Protein AF-A0A1I7JGP7-F1 (afdb_monomer)

Radius of gyration: 20.17 Å; Cα contacts (8 Å, |Δi|>4): 70; chains: 1; bounding box: 45×19×56 Å

Solvent-accessible surface area (backbone atoms only — not comparable to full-atom values): 7266 Å² total; per-residue (Å²): 91,41,62,66,60,35,42,58,70,69,49,39,26,67,68,58,51,52,54,52,49,54,53,48,50,54,56,44,56,61,37,45,78,72,71,45,49,70,48,70,72,68,74,38,54,74,67,56,44,51,56,50,52,59,67,72,55,57,67,33,64,65,60,47,49,52,51,52,50,52,51,52,51,52,49,53,50,53,54,51,55,52,32,60,75,70,70,51,86,79,82,52,74,65,58,55,53,49,54,53,51,53,48,54,50,50,52,51,52,50,46,52,49,48,47,52,47,20,66,63,43,69,74,69,72,81,77,110

Secondary structure (DSSP, 8-state):
--HHHHHHTTT--HHHHHHHHHHHHHHHHHHHTTT--HHHHH-S-HHHHHHHHHHHSPP-HHHHHHHHHHHHHHHHHHHHHHHHHTT--PPPHHHHHHHHHHHHHHHHHHHHHHHHHHHH--SSTT--

Sequence (128 aa):
MDLNLYLMTTGKSEKEIKEFISEAEEHLKLGEADGKSVKDIFRLSPEEYAKNVAREISYDKKDLFSNIIMLLFGFVLVMFFNKIKFGIVSLSSLELLLDFIIFAVTITASLFAARKFAFNDKKLFNSF

Mean predicted aligned error: 8.13 Å

pLDDT: mean 82.59, std 12.99, range [32.66, 96.94]

Foldseek 3Di:
DALLLQLVLLQFDNVQSVVVVVVVVVVVVVVVVVVADPCRVVVDDPVVVSVVVSVVTHHPPVVSVVVVVVLVVVLVVVVVVVCVVVVNPDDDPVVVVVSVVVVVVVSVVVSVVSNVVSVVPPPVVVPD

Structure (mmCIF, N/CA/C/O backbone):
data_AF-A0A1I7JGP7-F1
#
_entry.id   AF-A0A1I7JGP7-F1
#
loop_
_atom_site.group_PDB
_atom_site.id
_atom_site.type_symbol
_atom_site.label_atom_id
_atom_site.label_alt_id
_atom_site.label_comp_id
_atom_site.label_asym_id
_atom_site.label_entity_id
_atom_site.label_seq_id
_atom_site.pdbx_PDB_ins_code
_atom_site.Cartn_x
_atom_site.Cartn_y
_atom_site.Cartn_z
_atom_site.occupancy
_atom_site.B_iso_or_equiv
_atom_site.auth_seq_id
_atom_site.auth_comp_id
_atom_site.auth_asym_id
_atom_site.auth_atom_id
_atom_site.pdbx_PDB_model_num
ATOM 1 N N . MET A 1 1 ? -19.711 -0.452 6.651 1.00 76.94 1 MET A N 1
ATOM 2 C CA . MET A 1 1 ? -18.254 -0.199 6.631 1.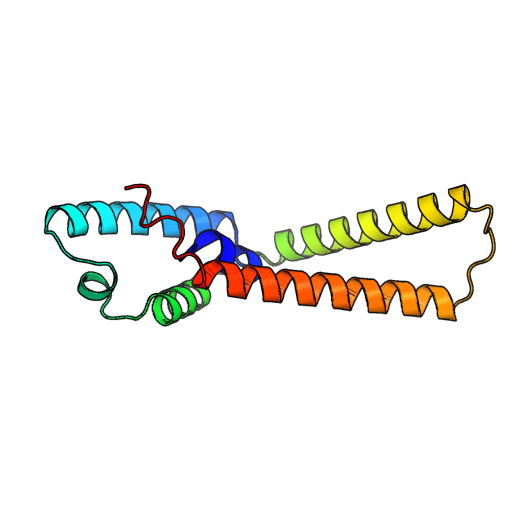00 76.94 1 MET A CA 1
ATOM 3 C C . MET A 1 1 ? -17.562 -1.539 6.712 1.00 76.94 1 MET A C 1
ATOM 5 O O . MET A 1 1 ? -17.913 -2.308 7.594 1.00 76.94 1 MET A O 1
ATOM 9 N N . ASP A 1 2 ? -16.599 -1.788 5.835 1.00 88.56 2 ASP A N 1
ATOM 10 C CA . ASP A 1 2 ? -15.730 -2.964 5.883 1.00 88.56 2 ASP A CA 1
ATOM 11 C C . ASP A 1 2 ? -14.393 -2.584 6.545 1.00 88.56 2 ASP A C 1
ATOM 13 O O . ASP A 1 2 ? -13.522 -1.961 5.929 1.00 88.56 2 ASP A O 1
ATOM 17 N N . LEU A 1 3 ? -14.258 -2.898 7.839 1.00 86.69 3 LEU A N 1
ATOM 18 C CA . LEU A 1 3 ? -13.060 -2.576 8.619 1.00 86.69 3 LEU A CA 1
ATOM 19 C C . LEU A 1 3 ? -11.844 -3.384 8.154 1.00 86.69 3 LEU A C 1
ATOM 21 O O . LEU A 1 3 ? -10.741 -2.841 8.090 1.00 86.69 3 LEU A O 1
ATOM 25 N N . ASN A 1 4 ? -12.049 -4.655 7.799 1.00 90.12 4 ASN A N 1
ATOM 26 C CA . ASN A 1 4 ? -10.985 -5.539 7.340 1.00 90.12 4 ASN A CA 1
ATOM 27 C C . ASN A 1 4 ? -10.346 -4.987 6.062 1.00 90.12 4 ASN A C 1
ATOM 29 O O . ASN A 1 4 ? -9.134 -4.768 6.018 1.00 90.12 4 ASN A O 1
ATOM 33 N N . LEU A 1 5 ? -11.165 -4.660 5.058 1.00 89.81 5 LEU A N 1
ATOM 34 C CA . LEU A 1 5 ? -10.689 -4.077 3.804 1.00 89.81 5 LEU A CA 1
ATOM 35 C C . LEU A 1 5 ? -9.923 -2.772 4.044 1.00 89.81 5 LEU A C 1
ATOM 37 O O . LEU A 1 5 ? -8.841 -2.577 3.486 1.00 89.81 5 LEU A O 1
ATOM 41 N N . TYR A 1 6 ? -10.446 -1.882 4.893 1.00 91.75 6 TYR A N 1
ATOM 42 C CA . TYR A 1 6 ? -9.746 -0.646 5.236 1.00 91.75 6 TYR A CA 1
ATOM 43 C C . TYR A 1 6 ? -8.367 -0.936 5.844 1.00 91.75 6 TYR A C 1
ATOM 45 O O . TYR A 1 6 ? -7.366 -0.433 5.331 1.00 91.75 6 TYR A O 1
ATOM 53 N N . LEU A 1 7 ? -8.288 -1.775 6.881 1.00 90.88 7 LEU A N 1
ATOM 54 C CA . LEU A 1 7 ? -7.037 -2.065 7.582 1.00 90.88 7 LEU A CA 1
ATOM 55 C C . LEU A 1 7 ? -6.011 -2.767 6.683 1.00 90.88 7 LEU A C 1
ATOM 57 O O . LEU A 1 7 ? -4.843 -2.368 6.681 1.00 90.88 7 LEU A O 1
ATOM 61 N N . MET A 1 8 ? -6.433 -3.714 5.841 1.00 89.25 8 MET A N 1
ATOM 62 C CA . MET A 1 8 ? -5.546 -4.367 4.869 1.00 89.25 8 MET A CA 1
ATOM 63 C C . MET A 1 8 ? -4.895 -3.346 3.924 1.00 89.25 8 MET A C 1
ATOM 65 O O . MET A 1 8 ? -3.689 -3.391 3.682 1.00 89.25 8 MET A O 1
ATOM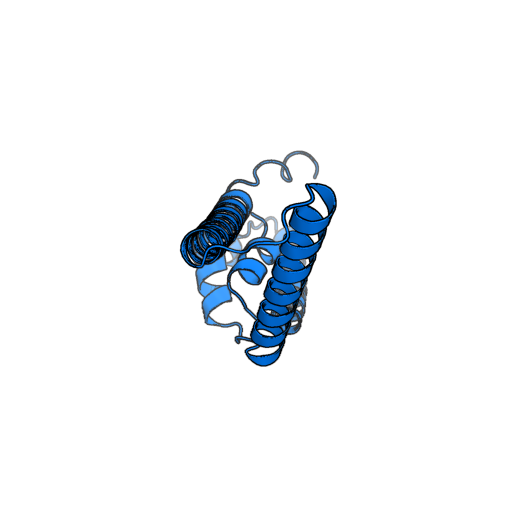 69 N N . THR A 1 9 ? -5.645 -2.340 3.459 1.00 89.81 9 THR A N 1
ATOM 70 C CA . THR A 1 9 ? -5.093 -1.282 2.586 1.00 89.81 9 THR A CA 1
ATOM 71 C C . THR A 1 9 ? -4.156 -0.304 3.304 1.00 89.81 9 THR A C 1
ATOM 73 O O . THR A 1 9 ? -3.538 0.545 2.653 1.00 89.81 9 THR A O 1
ATOM 76 N N . THR A 1 10 ? -4.054 -0.363 4.634 1.00 89.25 10 THR A N 1
ATOM 77 C CA . THR A 1 10 ? -3.111 0.452 5.418 1.00 89.25 10 THR A CA 1
ATOM 78 C C . THR A 1 10 ? -1.764 -0.237 5.646 1.00 89.25 10 THR A C 1
ATOM 80 O O . THR A 1 10 ? -0.851 0.404 6.158 1.00 89.25 10 THR A O 1
ATOM 83 N N . GLY A 1 11 ? -1.603 -1.496 5.215 1.00 86.12 11 GLY A N 1
ATOM 84 C CA . GLY A 1 11 ? -0.345 -2.242 5.354 1.00 86.12 11 GLY A CA 1
ATOM 85 C C . GLY A 1 11 ? -0.105 -2.789 6.763 1.00 86.12 11 GLY A C 1
ATOM 86 O O . GLY A 1 11 ? 1.039 -3.000 7.164 1.00 86.12 11 GLY A O 1
ATOM 87 N N . LYS A 1 12 ? -1.180 -2.956 7.533 1.00 89.44 12 LYS A N 1
ATOM 88 C CA . LYS A 1 12 ? -1.156 -3.502 8.890 1.00 89.44 12 LYS A CA 1
ATOM 89 C C . LYS A 1 12 ? -1.059 -5.022 8.865 1.00 89.44 12 LYS A C 1
ATOM 91 O O . LYS A 1 12 ? -1.401 -5.642 7.861 1.00 89.44 12 LYS A O 1
ATOM 96 N N . SER A 1 13 ? -0.566 -5.599 9.958 1.00 90.75 13 SER A N 1
ATOM 97 C CA . SER A 1 13 ? -0.428 -7.051 10.106 1.00 90.75 13 SER A CA 1
ATOM 98 C C . SER A 1 13 ? -1.774 -7.746 9.897 1.00 90.75 13 SER A C 1
ATOM 100 O O . SER A 1 13 ? -2.709 -7.511 10.655 1.00 90.75 13 SER A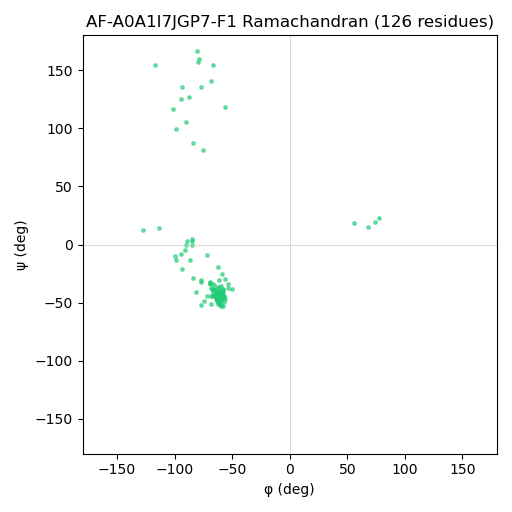 O 1
ATOM 102 N N . GLU A 1 14 ? -1.885 -8.612 8.884 1.00 88.25 14 GLU A N 1
ATOM 103 C CA . GLU A 1 14 ? -3.136 -9.330 8.595 1.00 88.25 14 GLU A CA 1
ATOM 104 C C . GLU A 1 14 ? -3.558 -10.218 9.768 1.00 88.25 14 GLU A C 1
ATOM 106 O O . GLU A 1 14 ? -4.744 -10.329 10.080 1.00 88.25 14 GLU A O 1
ATOM 111 N N . LYS A 1 15 ? -2.579 -10.817 10.452 1.00 89.44 15 LYS A N 1
ATOM 112 C CA . LYS A 1 15 ? -2.825 -11.619 11.646 1.00 89.44 15 LYS A CA 1
ATOM 113 C C . LYS A 1 15 ? -3.437 -10.770 12.763 1.00 89.44 15 LYS A C 1
ATOM 115 O O . LYS A 1 15 ? -4.482 -11.142 13.286 1.00 89.44 15 LYS A O 1
ATOM 120 N N . GLU A 1 16 ? -2.831 -9.626 13.081 1.00 89.06 16 GLU A N 1
ATOM 121 C CA . GLU A 1 16 ? -3.346 -8.740 14.134 1.00 89.06 16 GLU A CA 1
ATOM 122 C C . GLU A 1 16 ? -4.693 -8.117 13.751 1.00 89.06 16 GLU A C 1
ATOM 124 O O . GLU A 1 16 ? -5.550 -7.955 14.610 1.00 89.06 16 GLU A O 1
ATOM 129 N N . ILE A 1 17 ? -4.921 -7.821 12.464 1.00 89.94 17 ILE A N 1
ATOM 130 C CA . ILE A 1 17 ? -6.236 -7.391 11.966 1.00 89.94 17 ILE A CA 1
ATOM 131 C C . ILE A 1 17 ? -7.294 -8.448 12.291 1.00 89.94 17 ILE A C 1
ATOM 133 O O . ILE A 1 17 ? -8.346 -8.105 12.823 1.00 89.94 17 ILE A O 1
ATOM 137 N N . LYS A 1 18 ? -7.034 -9.722 11.975 1.00 89.94 18 LYS A N 1
ATOM 138 C CA . LYS A 1 18 ? -7.994 -10.810 12.214 1.00 89.94 18 LYS A CA 1
ATOM 139 C C . LYS A 1 18 ? -8.254 -11.031 13.698 1.00 89.94 18 LYS A C 1
ATOM 141 O O . LYS A 1 18 ? -9.408 -11.195 14.078 1.00 89.94 18 LYS A O 1
ATOM 146 N N . GLU A 1 19 ? -7.206 -11.019 14.518 1.00 89.56 19 GLU A N 1
ATOM 147 C CA . GLU A 1 19 ? -7.327 -11.153 15.974 1.00 89.56 19 GLU A CA 1
ATOM 148 C C . GLU A 1 19 ? -8.157 -10.002 16.557 1.00 89.56 19 GLU A C 1
ATOM 150 O O . GLU A 1 19 ? -9.147 -10.251 17.242 1.00 89.56 19 GLU A O 1
ATOM 155 N N . PHE A 1 20 ? -7.841 -8.758 16.181 1.00 88.19 20 PHE A N 1
ATOM 156 C CA . PHE A 1 20 ? -8.572 -7.575 16.632 1.00 88.19 20 PHE A CA 1
ATOM 157 C C . PHE A 1 20 ? -10.041 -7.584 16.190 1.00 88.19 20 PHE A C 1
ATOM 159 O O . PHE A 1 20 ? -10.933 -7.292 16.982 1.00 88.19 20 PHE A O 1
ATOM 166 N N . ILE A 1 21 ? -10.320 -7.911 14.921 1.00 86.94 21 ILE A N 1
ATOM 167 C CA . ILE A 1 21 ? -11.696 -7.966 14.407 1.00 86.94 21 ILE A CA 1
ATOM 168 C C . ILE A 1 21 ? -12.489 -9.066 15.112 1.00 86.94 21 ILE A C 1
ATOM 170 O O . ILE A 1 21 ? -13.634 -8.828 15.478 1.00 86.94 21 ILE A O 1
ATOM 174 N N . SER A 1 22 ? -11.887 -10.233 15.349 1.00 86.62 22 SER A N 1
ATOM 175 C CA . SER A 1 22 ? -12.548 -11.331 16.059 1.00 86.62 22 SER A CA 1
ATOM 176 C C . SER A 1 22 ? -12.929 -10.942 17.490 1.00 86.62 22 SER A C 1
ATOM 178 O O . SER A 1 22 ? -14.040 -11.240 17.924 1.00 86.62 22 SER A O 1
ATOM 180 N N . GLU A 1 23 ? -12.035 -10.267 18.215 1.00 84.19 23 GLU A N 1
ATOM 181 C CA . GLU A 1 23 ? -12.308 -9.759 19.566 1.00 84.19 23 GLU A CA 1
ATOM 182 C C . GLU A 1 23 ? -13.405 -8.681 19.541 1.00 84.19 23 GLU A C 1
ATOM 184 O O . GLU A 1 23 ? -14.361 -8.717 20.319 1.00 84.19 23 GLU A O 1
ATOM 189 N N . ALA A 1 24 ? -13.329 -7.750 18.587 1.00 81.56 24 ALA A N 1
ATOM 190 C CA . ALA A 1 24 ? -14.334 -6.708 18.419 1.00 81.56 24 ALA A CA 1
ATOM 191 C C . ALA A 1 24 ? -15.722 -7.279 18.073 1.00 81.56 24 ALA A C 1
ATOM 193 O O . ALA A 1 24 ? -16.724 -6.794 18.595 1.00 81.56 24 ALA A O 1
ATOM 194 N N . GLU A 1 25 ? -15.802 -8.309 17.227 1.00 80.69 25 GLU A N 1
ATOM 195 C CA . GLU A 1 25 ? -17.054 -8.997 16.889 1.00 80.69 25 GLU A CA 1
ATOM 196 C C . GLU A 1 25 ? -17.697 -9.671 18.105 1.00 80.69 25 GLU A C 1
ATOM 198 O O . GLU A 1 25 ? -18.923 -9.652 18.236 1.00 80.69 25 GLU A O 1
ATOM 203 N N . GLU A 1 26 ? -16.902 -10.244 19.009 1.00 80.00 26 GLU A N 1
ATOM 204 C CA . GLU A 1 26 ? -17.407 -10.822 20.256 1.00 80.00 26 GLU A CA 1
ATOM 205 C C . GLU A 1 26 ? -18.028 -9.740 21.154 1.00 80.00 26 GLU A C 1
ATOM 207 O O . GLU A 1 26 ? -19.166 -9.883 21.609 1.00 80.00 26 GLU A O 1
ATOM 212 N N . HIS A 1 27 ? -17.342 -8.606 21.327 1.00 75.56 27 HIS A N 1
ATOM 213 C CA . HIS A 1 27 ? -17.865 -7.466 22.085 1.00 75.56 27 HIS A CA 1
ATOM 214 C C . HIS A 1 27 ? -19.104 -6.828 21.445 1.00 75.56 27 HIS A C 1
ATOM 216 O O . HIS A 1 27 ? -20.018 -6.400 22.155 1.00 75.56 27 HIS A O 1
ATOM 222 N N . LEU A 1 28 ? -19.162 -6.778 20.114 1.00 75.62 28 LEU A N 1
ATOM 223 C CA . LEU A 1 28 ? -20.306 -6.246 19.378 1.00 75.62 28 LEU A CA 1
ATOM 224 C C . LEU A 1 28 ? -21.535 -7.140 19.515 1.00 75.62 28 LEU A C 1
ATOM 226 O O . LEU A 1 28 ? -22.602 -6.621 19.826 1.00 75.62 28 LEU A O 1
ATOM 230 N N . LYS A 1 29 ? -21.395 -8.464 19.390 1.00 74.00 29 LYS A N 1
ATOM 231 C CA . LYS A 1 29 ? 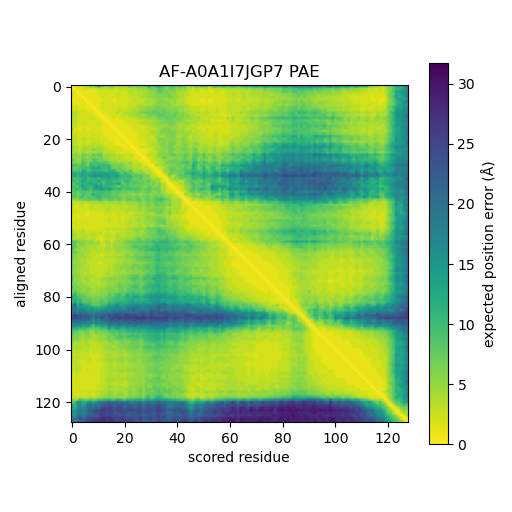-22.512 -9.407 19.587 1.00 74.00 29 LYS A CA 1
ATOM 232 C C . LYS A 1 29 ? -23.142 -9.277 20.976 1.00 74.00 29 LYS A C 1
ATOM 234 O O . LYS A 1 29 ? -24.361 -9.350 21.108 1.00 74.00 29 LYS A O 1
ATOM 239 N N . LEU A 1 30 ? -22.326 -9.043 22.006 1.00 70.38 30 LEU A N 1
ATOM 240 C CA . LEU A 1 30 ? -22.809 -8.803 23.369 1.00 70.38 30 LEU A CA 1
ATOM 241 C C . LEU A 1 30 ? -23.559 -7.465 23.500 1.00 70.38 30 LEU A C 1
ATOM 243 O O . LEU A 1 30 ? -24.560 -7.394 24.206 1.00 70.38 30 LEU A O 1
ATOM 247 N N . GLY A 1 31 ? -23.111 -6.410 22.813 1.00 69.81 31 GLY A N 1
ATOM 248 C CA . GLY A 1 31 ? -23.784 -5.104 22.802 1.00 69.81 31 GLY A CA 1
ATOM 249 C C . GLY A 1 31 ? -25.038 -5.043 21.918 1.00 69.81 31 GLY A C 1
ATOM 250 O O . GLY A 1 31 ? -25.981 -4.318 22.239 1.00 69.81 31 GLY A O 1
ATOM 251 N N . GLU A 1 32 ? -25.087 -5.822 20.839 1.00 68.12 32 GLU A N 1
ATOM 252 C CA . GLU A 1 32 ? -26.263 -5.972 19.972 1.00 68.12 32 GLU A CA 1
ATOM 253 C C . GLU A 1 32 ? -27.396 -6.724 20.674 1.00 68.12 32 GLU A C 1
ATOM 255 O O . GLU A 1 32 ? -28.560 -6.369 20.488 1.00 68.12 32 GLU A O 1
ATOM 260 N N . ALA A 1 33 ? -27.076 -7.688 21.546 1.00 72.94 33 ALA A N 1
ATOM 261 C CA . ALA A 1 33 ? -28.063 -8.330 22.418 1.00 72.94 33 ALA A CA 1
ATOM 262 C C . ALA A 1 33 ? -28.785 -7.321 23.341 1.00 72.94 33 ALA A C 1
ATOM 264 O O . ALA A 1 33 ? -29.941 -7.537 23.703 1.00 72.94 33 ALA A O 1
ATOM 265 N N . ASP A 1 34 ? -28.138 -6.189 23.647 1.00 72.56 34 ASP A N 1
ATOM 266 C CA . ASP A 1 34 ? -28.692 -5.046 24.388 1.00 72.56 34 ASP A CA 1
ATOM 267 C C . ASP A 1 34 ? -29.360 -3.982 23.483 1.00 72.56 34 ASP A C 1
ATOM 269 O O . ASP A 1 34 ? -29.825 -2.951 23.976 1.00 72.56 34 ASP A O 1
ATOM 273 N N . GLY A 1 35 ? -29.379 -4.177 22.159 1.00 72.88 35 GLY A N 1
ATOM 274 C CA . GLY A 1 35 ? -29.935 -3.233 21.181 1.00 72.88 35 GLY A CA 1
ATOM 275 C C . GLY A 1 35 ? -29.083 -1.983 20.914 1.00 72.88 35 GLY A C 1
ATOM 276 O O . GLY A 1 35 ? -29.611 -0.982 20.427 1.00 72.88 35 GLY A O 1
ATOM 277 N N . LYS A 1 36 ? -27.783 -1.995 21.241 1.00 75.00 36 LYS A N 1
ATOM 278 C CA . LYS A 1 36 ? -26.873 -0.846 21.069 1.00 75.00 36 LYS A CA 1
ATOM 279 C C . LYS A 1 36 ? -26.142 -0.919 19.726 1.00 75.00 36 LYS A C 1
ATOM 281 O O . LYS A 1 36 ? -25.617 -1.966 19.363 1.00 75.00 36 LYS A O 1
ATOM 286 N N . SER A 1 37 ? -26.046 0.197 19.000 1.00 68.00 37 SER A N 1
ATOM 287 C CA . SER A 1 37 ? -25.249 0.269 17.764 1.00 68.00 37 SER A CA 1
ATOM 288 C C . SER A 1 37 ? -23.751 0.458 18.043 1.00 68.00 37 SER A C 1
ATOM 290 O O . SER A 1 37 ? -23.359 0.889 19.124 1.00 68.00 37 SER A O 1
ATOM 292 N N . VAL A 1 38 ? -22.891 0.256 17.035 1.00 65.00 38 VAL A N 1
ATOM 293 C CA . VAL A 1 38 ? -21.441 0.565 17.095 1.00 65.00 38 VAL A CA 1
ATOM 294 C C . VAL A 1 38 ? -21.175 1.993 17.594 1.00 65.00 38 VAL A C 1
ATOM 296 O O . VAL A 1 38 ? -20.251 2.223 18.373 1.00 65.00 38 VAL A O 1
ATOM 299 N N . LYS A 1 39 ? -22.004 2.963 17.183 1.00 65.19 39 LYS A N 1
ATOM 300 C CA . LYS A 1 39 ? -21.906 4.355 17.645 1.00 65.19 39 LYS A CA 1
ATOM 301 C C . LYS A 1 39 ? -22.296 4.490 19.118 1.00 65.19 39 LYS A C 1
ATOM 303 O O . LYS A 1 39 ? -21.729 5.323 19.814 1.00 65.19 39 LYS A O 1
ATOM 308 N N . ASP A 1 40 ? -23.224 3.676 19.600 1.00 67.75 40 ASP A N 1
ATOM 309 C CA . ASP A 1 40 ? -23.637 3.676 21.005 1.00 67.75 40 ASP A CA 1
ATOM 310 C C . ASP A 1 40 ? -22.608 2.966 21.898 1.00 67.75 40 ASP A C 1
ATOM 312 O O . ASP A 1 40 ? -22.396 3.383 23.035 1.00 67.75 40 ASP A O 1
ATOM 316 N N . ILE A 1 41 ? -21.927 1.944 21.366 1.00 69.81 41 ILE A N 1
ATOM 317 C CA . ILE A 1 41 ? -20.897 1.156 22.059 1.00 69.81 41 ILE A CA 1
ATOM 318 C C . ILE A 1 41 ? -19.572 1.925 22.125 1.00 69.81 41 ILE A C 1
ATOM 320 O O . ILE A 1 41 ? -19.014 2.109 23.204 1.00 69.81 41 ILE A O 1
ATOM 324 N N . PHE A 1 42 ? -19.080 2.421 20.986 1.00 70.19 42 PHE A N 1
ATOM 325 C CA . PHE A 1 42 ? -17.759 3.051 20.890 1.00 70.19 42 PHE A CA 1
ATOM 326 C C . PHE A 1 42 ? -17.794 4.581 20.920 1.00 70.19 42 PHE A C 1
ATOM 328 O O . PHE A 1 42 ? -16.739 5.200 21.021 1.00 70.19 42 PHE A O 1
ATOM 335 N N . ARG A 1 43 ? -18.977 5.213 20.833 1.00 76.06 43 ARG A N 1
ATOM 336 C CA . ARG A 1 43 ? -19.159 6.685 20.809 1.00 76.06 43 ARG A CA 1
ATOM 337 C C . ARG A 1 43 ? -18.382 7.414 19.706 1.00 76.06 43 ARG A C 1
ATOM 339 O O . ARG A 1 43 ? -18.223 8.630 19.767 1.00 76.06 43 ARG A O 1
ATOM 346 N N . LEU A 1 44 ? -17.948 6.686 18.681 1.00 77.62 44 LEU A N 1
ATOM 347 C CA . LEU A 1 44 ? -17.188 7.184 17.536 1.00 77.62 44 LEU A CA 1
ATOM 348 C C . LEU A 1 44 ? -17.982 6.984 16.247 1.00 77.62 44 LEU A C 1
ATOM 350 O O . LEU A 1 44 ? -18.817 6.080 16.143 1.00 77.62 44 LEU A O 1
ATOM 354 N N . SER A 1 45 ? -17.704 7.807 15.237 1.00 81.88 45 SER A N 1
ATOM 355 C CA . SER A 1 45 ? -18.133 7.471 13.878 1.00 81.88 45 SER A CA 1
ATOM 356 C C . SER A 1 45 ? -17.375 6.233 13.367 1.00 81.88 45 SER A C 1
ATOM 358 O O . SER A 1 45 ? -16.244 5.990 13.795 1.00 81.88 45 SER A O 1
ATOM 360 N N . PRO A 1 46 ? -17.939 5.456 12.421 1.00 80.50 46 PRO A N 1
ATOM 361 C CA . PRO A 1 46 ? -17.242 4.305 11.842 1.00 80.50 46 PRO A CA 1
ATOM 362 C C . PRO A 1 46 ? -15.855 4.659 11.281 1.00 80.50 46 PRO A C 1
ATOM 364 O O . PRO A 1 46 ? -14.900 3.907 11.455 1.00 80.50 46 PRO A O 1
ATOM 367 N N . GLU A 1 47 ? -15.718 5.838 10.669 1.00 84.12 47 GLU A N 1
ATOM 368 C CA . GLU A 1 47 ? -14.441 6.316 10.135 1.00 84.12 47 GLU A CA 1
ATOM 369 C C . GLU A 1 47 ? -13.417 6.627 11.237 1.00 84.12 47 GLU A C 1
ATOM 371 O O . GLU A 1 47 ? -12.251 6.243 11.127 1.00 84.12 47 GLU A O 1
ATOM 376 N N . GLU A 1 48 ? -13.830 7.302 12.312 1.00 85.12 48 GLU A N 1
ATOM 377 C CA . GLU A 1 48 ? -12.953 7.575 13.457 1.00 85.12 48 GLU A CA 1
ATOM 378 C C . GLU A 1 48 ? -12.548 6.292 14.178 1.00 85.12 48 GLU A C 1
ATOM 380 O O . GLU A 1 48 ? -11.382 6.148 14.546 1.00 85.12 48 GLU A O 1
ATOM 385 N N . TYR A 1 49 ? -13.476 5.343 14.319 1.00 85.25 49 TYR A N 1
ATOM 386 C CA . TYR A 1 49 ? -13.191 4.023 14.867 1.00 85.25 49 TYR A CA 1
ATOM 387 C C . TYR A 1 49 ? -12.131 3.304 14.026 1.00 85.25 49 TYR A C 1
ATOM 389 O O . TYR A 1 49 ? -11.073 2.960 14.545 1.00 85.25 49 TYR A O 1
ATOM 397 N N . ALA A 1 50 ? -12.328 3.192 12.708 1.00 88.12 50 ALA A N 1
ATOM 398 C CA . ALA A 1 50 ? -11.358 2.558 11.815 1.00 88.12 50 ALA A CA 1
ATOM 399 C C . ALA A 1 50 ? -9.971 3.228 11.869 1.00 88.12 50 ALA A C 1
ATOM 401 O O . ALA A 1 50 ? -8.943 2.548 11.860 1.00 88.12 50 ALA A O 1
ATOM 402 N N . LYS A 1 51 ? -9.914 4.564 11.969 1.00 89.69 51 LYS A N 1
ATOM 403 C CA . LYS A 1 51 ? -8.656 5.316 12.133 1.00 89.69 51 LYS A CA 1
ATOM 404 C C . LYS A 1 51 ? -7.992 5.106 13.495 1.00 89.69 51 LYS A C 1
ATOM 406 O O . LYS A 1 51 ? -6.765 5.191 13.558 1.00 89.69 51 LYS A O 1
ATOM 411 N N . ASN A 1 52 ? -8.759 4.909 14.566 1.00 88.38 52 ASN A N 1
ATOM 412 C CA . ASN A 1 52 ? -8.226 4.585 15.892 1.00 88.38 52 ASN A CA 1
ATOM 413 C C . ASN A 1 52 ? -7.619 3.181 15.885 1.00 88.38 52 ASN A C 1
ATOM 415 O O . ASN A 1 52 ? -6.439 3.036 16.186 1.00 88.38 52 ASN A O 1
ATOM 419 N N . VAL A 1 53 ? -8.369 2.191 15.400 1.00 88.25 53 VAL A N 1
ATOM 420 C CA . VAL A 1 53 ? -7.904 0.801 15.273 1.00 88.25 53 VAL A CA 1
ATOM 421 C C . VAL A 1 53 ? -6.641 0.716 14.414 1.00 88.25 53 VAL A C 1
ATOM 423 O O . VAL A 1 53 ? -5.645 0.109 14.799 1.00 88.25 53 VAL A O 1
ATOM 426 N N . ALA A 1 54 ? -6.613 1.418 13.277 1.00 89.38 54 ALA A N 1
ATOM 427 C CA . ALA A 1 54 ? -5.425 1.477 12.429 1.00 89.38 54 ALA A CA 1
ATOM 428 C C . ALA A 1 54 ? -4.203 2.111 13.119 1.00 89.38 54 ALA A C 1
ATOM 430 O O . ALA A 1 54 ? -3.083 1.930 12.650 1.00 89.38 54 ALA A O 1
ATOM 431 N N . ARG A 1 55 ? -4.362 2.885 14.196 1.00 88.75 55 ARG A N 1
ATOM 432 C CA . ARG A 1 55 ? -3.223 3.403 14.971 1.00 88.75 55 ARG A CA 1
ATOM 433 C C . ARG A 1 55 ? -2.712 2.402 16.001 1.00 88.75 55 ARG A C 1
ATOM 435 O O . ARG A 1 55 ? -1.522 2.440 16.293 1.00 88.75 55 ARG A O 1
ATOM 442 N N . GLU A 1 56 ? -3.579 1.531 16.498 1.00 87.75 56 GLU A N 1
ATOM 443 C CA . GLU A 1 56 ? -3.259 0.537 17.526 1.00 87.75 56 GLU A CA 1
ATOM 444 C C . GLU A 1 56 ? -2.583 -0.703 16.938 1.00 87.75 56 GLU A C 1
ATOM 446 O O . GLU A 1 56 ? -1.599 -1.185 17.492 1.00 87.75 56 GLU A O 1
ATOM 451 N N . ILE A 1 57 ? -3.051 -1.171 15.777 1.00 89.94 57 ILE A N 1
ATOM 452 C CA . ILE A 1 57 ? -2.496 -2.361 15.121 1.00 89.94 57 ILE A CA 1
ATOM 453 C C . ILE A 1 57 ? -1.080 -2.080 14.605 1.00 89.94 57 ILE A C 1
ATOM 455 O O . ILE A 1 57 ? -0.791 -1.004 14.059 1.00 89.94 57 ILE A O 1
ATOM 459 N N . SER A 1 58 ? -0.185 -3.056 14.728 1.00 88.25 58 SER A N 1
ATOM 460 C CA . SER A 1 58 ? 1.193 -2.948 14.273 1.00 88.25 58 SER A CA 1
ATOM 461 C C . SER A 1 58 ? 1.326 -3.153 12.755 1.00 88.25 58 SER A C 1
ATOM 463 O O . SER A 1 58 ? 0.452 -3.680 12.058 1.00 88.25 58 SER A O 1
ATOM 465 N N . TYR A 1 59 ? 2.433 -2.663 12.200 1.00 86.94 59 TYR A N 1
ATOM 466 C CA . TYR A 1 59 ? 2.784 -2.929 10.807 1.00 86.94 59 TYR A CA 1
ATOM 467 C C . TYR A 1 59 ? 3.579 -4.226 10.724 1.00 86.94 59 TYR A C 1
ATOM 469 O O . TYR A 1 59 ? 4.648 -4.317 11.333 1.00 86.94 59 TYR A O 1
ATOM 477 N N . ASP A 1 60 ? 3.154 -5.157 9.871 1.00 86.62 60 ASP A N 1
ATOM 478 C CA . ASP A 1 60 ? 4.021 -6.264 9.479 1.00 86.62 6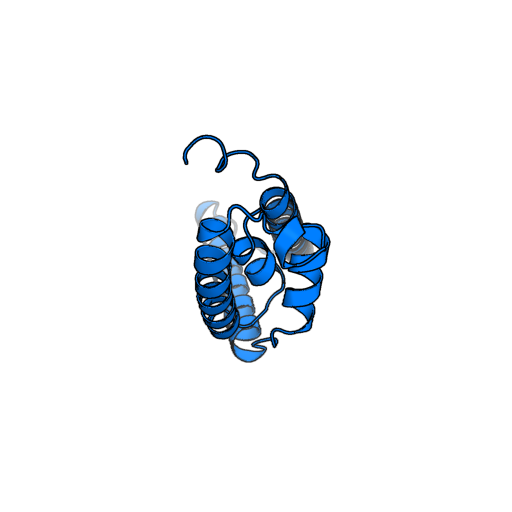0 ASP A CA 1
ATOM 479 C C . ASP A 1 60 ? 4.926 -5.824 8.327 1.00 86.62 60 ASP A C 1
ATOM 481 O O . ASP A 1 60 ? 4.614 -5.958 7.143 1.00 86.62 60 ASP A O 1
ATOM 485 N N . LYS A 1 61 ? 6.074 -5.243 8.682 1.00 85.12 61 LYS A N 1
ATOM 486 C CA . LYS A 1 61 ? 7.046 -4.751 7.697 1.00 85.12 61 LYS A CA 1
ATOM 487 C C . LYS A 1 61 ? 7.584 -5.870 6.805 1.00 85.12 61 LYS A C 1
ATOM 489 O O . LYS A 1 61 ? 7.939 -5.589 5.663 1.00 85.12 61 LYS A O 1
ATOM 494 N N . LYS A 1 62 ? 7.680 -7.102 7.316 1.00 88.38 62 LYS A N 1
ATOM 495 C CA . LYS A 1 62 ? 8.239 -8.235 6.573 1.00 88.38 62 LYS A CA 1
ATOM 496 C C . LYS A 1 62 ? 7.243 -8.716 5.528 1.00 88.38 62 LYS A C 1
ATOM 498 O O . LYS A 1 62 ? 7.623 -8.843 4.365 1.00 88.38 62 LYS A O 1
ATOM 503 N N . ASP A 1 63 ? 5.989 -8.912 5.918 1.00 85.75 63 ASP A N 1
ATOM 504 C CA . ASP A 1 63 ? 4.939 -9.304 4.978 1.00 85.75 63 ASP A CA 1
ATOM 505 C C . ASP A 1 63 ? 4.650 -8.196 3.970 1.00 85.75 63 ASP A C 1
ATOM 507 O O . ASP A 1 63 ? 4.571 -8.468 2.774 1.00 85.75 63 ASP A O 1
ATOM 511 N N . LEU A 1 64 ? 4.597 -6.930 4.401 1.00 87.00 64 LEU A N 1
ATOM 512 C CA . LEU A 1 64 ? 4.458 -5.793 3.489 1.00 87.00 64 LEU A CA 1
ATOM 513 C C . LEU A 1 64 ? 5.579 -5.787 2.440 1.00 87.00 64 LEU A C 1
ATOM 515 O O . LEU A 1 64 ? 5.317 -5.634 1.248 1.00 87.00 64 LEU A O 1
ATOM 519 N N . PHE A 1 65 ? 6.826 -5.978 2.872 1.00 88.94 65 PHE A N 1
ATOM 520 C CA . PHE A 1 65 ? 7.977 -6.020 1.975 1.00 88.94 65 PHE A CA 1
ATOM 521 C C . PHE A 1 65 ? 7.915 -7.210 1.010 1.00 88.94 65 PHE A C 1
ATOM 523 O O . PHE A 1 65 ? 8.116 -7.032 -0.191 1.00 88.94 65 PHE A O 1
ATOM 530 N N . SER A 1 66 ? 7.578 -8.401 1.512 1.00 90.19 66 SER A N 1
ATOM 531 C CA . SER A 1 66 ? 7.382 -9.605 0.698 1.00 90.19 66 SER A CA 1
ATOM 532 C C . SER A 1 66 ? 6.301 -9.393 -0.369 1.00 90.19 66 SER A C 1
ATOM 534 O O . SER A 1 66 ? 6.522 -9.663 -1.550 1.00 90.19 66 SER A O 1
ATOM 536 N N . ASN A 1 67 ? 5.166 -8.809 0.019 1.00 89.38 67 ASN A N 1
ATOM 537 C CA . ASN A 1 67 ? 4.055 -8.505 -0.879 1.00 89.38 67 ASN A CA 1
ATOM 538 C C . ASN A 1 67 ? 4.446 -7.485 -1.955 1.00 89.38 67 ASN A C 1
ATOM 540 O O . ASN A 1 67 ? 4.099 -7.666 -3.122 1.00 89.38 67 ASN A O 1
ATOM 544 N N . ILE A 1 68 ? 5.210 -6.445 -1.600 1.00 91.25 68 ILE A N 1
ATOM 545 C CA . ILE A 1 68 ? 5.734 -5.470 -2.570 1.00 91.25 68 ILE A CA 1
ATOM 546 C C . ILE A 1 68 ? 6.666 -6.157 -3.576 1.00 91.25 68 ILE A C 1
ATOM 548 O O . ILE A 1 68 ? 6.534 -5.924 -4.777 1.00 91.25 68 ILE A O 1
ATOM 552 N N . ILE A 1 69 ? 7.574 -7.028 -3.120 1.00 94.31 69 ILE A N 1
ATOM 553 C CA . ILE A 1 69 ? 8.461 -7.788 -4.014 1.00 94.31 69 ILE A CA 1
ATOM 554 C C . ILE A 1 69 ? 7.648 -8.675 -4.954 1.00 94.31 69 ILE A C 1
ATOM 556 O O . ILE A 1 69 ? 7.893 -8.668 -6.159 1.00 94.31 69 ILE A O 1
ATOM 560 N N . MET A 1 70 ? 6.672 -9.417 -4.427 1.00 94.38 70 MET A N 1
ATOM 561 C CA . MET A 1 70 ? 5.828 -10.305 -5.226 1.00 94.38 70 MET A CA 1
ATOM 562 C C . MET A 1 70 ? 5.052 -9.529 -6.297 1.00 94.38 70 MET A C 1
ATOM 564 O O . MET A 1 70 ? 4.974 -9.960 -7.447 1.00 94.38 70 MET A O 1
ATOM 568 N N . LEU A 1 71 ? 4.536 -8.352 -5.941 1.00 93.62 71 LEU A N 1
ATOM 569 C CA . LEU A 1 71 ? 3.818 -7.464 -6.848 1.00 93.62 71 LEU A CA 1
ATOM 570 C C . LEU A 1 71 ? 4.730 -6.922 -7.962 1.00 93.62 71 LEU A C 1
ATOM 572 O O . LEU A 1 71 ? 4.352 -6.947 -9.133 1.00 93.62 71 LEU A O 1
ATOM 576 N N . LEU A 1 72 ? 5.946 -6.485 -7.619 1.00 93.75 72 LEU A N 1
ATOM 577 C CA . LEU A 1 72 ? 6.949 -6.045 -8.594 1.00 93.75 72 LEU A CA 1
ATOM 578 C C . LEU A 1 72 ? 7.373 -7.186 -9.523 1.00 93.75 72 LEU A C 1
ATOM 580 O O . LEU A 1 72 ? 7.485 -6.989 -10.731 1.00 93.75 72 LEU A O 1
ATOM 584 N N . PHE A 1 73 ? 7.571 -8.384 -8.979 1.00 95.38 73 PHE A N 1
ATOM 585 C CA . PHE A 1 73 ? 7.925 -9.560 -9.765 1.00 95.38 73 PHE A CA 1
ATOM 586 C C . PHE A 1 73 ? 6.816 -9.922 -10.759 1.00 95.38 73 PHE A C 1
ATOM 588 O O . PHE A 1 73 ? 7.082 -10.083 -11.950 1.00 95.38 73 PHE A O 1
ATOM 595 N N . GLY A 1 74 ? 5.560 -9.962 -10.301 1.00 94.50 74 GLY A N 1
ATOM 596 C CA . GLY A 1 74 ? 4.400 -10.179 -11.166 1.00 94.50 74 GLY A CA 1
ATOM 597 C C . GLY A 1 74 ? 4.281 -9.123 -12.267 1.00 94.50 74 GLY A C 1
ATOM 598 O O . GLY A 1 74 ? 4.027 -9.461 -13.423 1.00 94.50 74 GLY A O 1
ATOM 599 N N . PHE A 1 75 ? 4.539 -7.855 -11.942 1.00 93.62 75 PHE A N 1
ATOM 600 C CA . PHE A 1 75 ? 4.551 -6.767 -12.918 1.00 93.62 75 PHE A CA 1
ATOM 601 C C . PHE A 1 75 ? 5.622 -6.953 -13.999 1.00 93.62 75 PHE A C 1
ATOM 603 O O . PHE A 1 75 ? 5.310 -6.867 -15.188 1.00 93.62 75 PHE A O 1
ATOM 610 N N . VAL A 1 76 ? 6.862 -7.268 -13.608 1.00 91.12 76 VAL A N 1
ATOM 611 C CA . VAL A 1 76 ? 7.961 -7.524 -14.553 1.00 91.12 76 VAL A CA 1
ATOM 612 C C . VAL A 1 76 ? 7.635 -8.709 -15.462 1.00 91.12 76 VAL A C 1
ATOM 614 O O . VAL A 1 76 ? 7.855 -8.619 -16.669 1.00 91.12 76 VAL A O 1
ATOM 617 N N . LEU A 1 77 ? 7.057 -9.787 -14.919 1.00 92.25 77 LEU A N 1
ATOM 618 C CA . LEU A 1 77 ? 6.627 -10.940 -15.714 1.00 92.25 77 LEU A CA 1
ATOM 619 C C . LEU A 1 77 ? 5.585 -10.547 -16.766 1.00 92.25 77 LEU A C 1
ATOM 621 O O . LEU A 1 77 ? 5.769 -10.835 -17.948 1.00 92.25 77 LEU A O 1
ATOM 625 N N . VAL A 1 78 ? 4.510 -9.862 -16.362 1.00 89.81 78 VAL A N 1
ATOM 626 C CA . VAL A 1 78 ? 3.447 -9.423 -17.282 1.00 89.81 78 VAL A CA 1
ATOM 627 C C . VAL A 1 78 ? 4.003 -8.495 -18.364 1.00 89.81 78 VAL A C 1
ATOM 629 O O . VAL A 1 78 ? 3.674 -8.653 -19.541 1.00 89.81 78 VAL A O 1
ATOM 632 N N . MET A 1 79 ? 4.881 -7.561 -17.992 1.00 88.19 79 MET A N 1
ATOM 633 C CA . MET A 1 79 ? 5.549 -6.664 -18.935 1.00 88.19 79 MET A CA 1
ATOM 634 C C . MET A 1 79 ? 6.362 -7.446 -19.978 1.00 88.19 79 MET A C 1
ATOM 636 O O . MET A 1 79 ? 6.222 -7.194 -21.177 1.00 88.19 79 MET A O 1
ATOM 640 N N . PHE A 1 80 ? 7.170 -8.417 -19.542 1.00 85.81 80 PHE A N 1
ATOM 641 C CA . PHE A 1 80 ? 7.982 -9.252 -20.433 1.00 85.81 80 PHE A CA 1
ATOM 642 C C . PHE A 1 80 ? 7.123 -10.094 -21.382 1.00 85.81 80 PHE A C 1
ATOM 644 O O . PHE A 1 80 ? 7.355 -10.085 -22.593 1.00 85.81 80 PHE A O 1
ATOM 651 N N . PHE A 1 81 ? 6.102 -10.782 -20.861 1.00 87.19 81 PHE A N 1
ATOM 652 C CA . PHE A 1 81 ? 5.210 -11.613 -21.674 1.00 87.19 81 PHE A CA 1
ATOM 653 C C . PHE A 1 81 ? 4.461 -10.800 -22.731 1.00 87.19 81 PHE A C 1
ATOM 655 O O . PHE A 1 81 ? 4.344 -11.243 -23.875 1.00 87.19 81 PHE A O 1
ATOM 662 N N . ASN A 1 82 ? 3.998 -9.598 -22.379 1.00 84.50 82 ASN A N 1
ATOM 663 C CA . ASN A 1 82 ? 3.353 -8.708 -23.339 1.00 84.50 82 ASN A CA 1
ATOM 664 C C . ASN A 1 82 ? 4.312 -8.328 -24.476 1.00 84.50 82 ASN A C 1
ATOM 666 O O . ASN A 1 82 ? 3.945 -8.446 -25.642 1.00 84.50 82 ASN A O 1
ATOM 670 N N . LYS A 1 83 ? 5.556 -7.941 -24.173 1.00 81.12 83 LYS A N 1
ATOM 671 C CA . LYS A 1 83 ? 6.524 -7.519 -25.202 1.00 81.12 83 LYS A CA 1
ATOM 672 C C . LYS A 1 8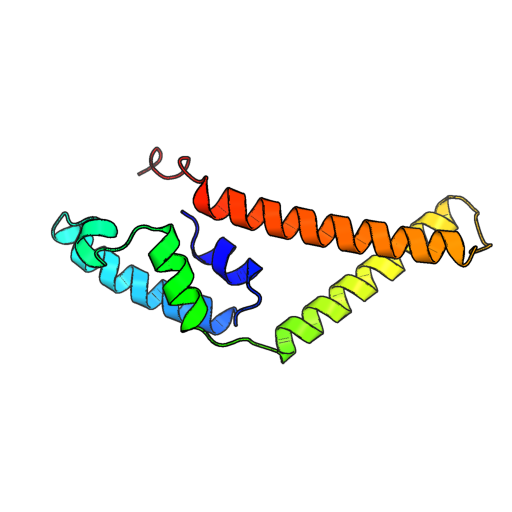3 ? 6.929 -8.665 -26.140 1.00 81.12 83 LYS A C 1
ATOM 674 O O . LYS A 1 83 ? 6.953 -8.463 -27.354 1.00 81.12 83 LYS A O 1
ATOM 679 N N . ILE A 1 84 ? 7.108 -9.883 -25.611 1.00 81.81 84 ILE A N 1
ATOM 680 C CA . ILE A 1 84 ? 7.326 -11.097 -26.424 1.00 81.81 84 ILE A CA 1
ATOM 681 C C . ILE A 1 84 ? 6.145 -11.336 -27.374 1.00 81.81 84 ILE A C 1
ATOM 683 O O . ILE A 1 84 ? 6.351 -11.568 -28.564 1.00 81.81 84 ILE A O 1
ATOM 687 N N . LYS A 1 85 ? 4.905 -11.240 -26.876 1.00 79.50 85 LYS A N 1
ATOM 688 C CA . LYS A 1 85 ? 3.690 -11.464 -27.676 1.00 79.50 85 LYS A CA 1
ATOM 689 C C . LYS A 1 85 ? 3.575 -10.506 -28.866 1.00 79.50 85 LYS A C 1
ATOM 691 O O . LYS A 1 85 ? 3.084 -10.907 -29.917 1.00 79.50 85 LYS A O 1
ATOM 696 N N . PHE A 1 86 ? 4.019 -9.261 -28.709 1.00 79.19 86 PHE A N 1
ATOM 697 C CA . PHE A 1 86 ? 3.985 -8.250 -29.770 1.00 79.19 86 PHE A CA 1
ATOM 698 C C . PHE A 1 86 ? 5.248 -8.231 -30.648 1.00 79.19 86 PHE A C 1
ATOM 700 O O . PHE A 1 86 ? 5.349 -7.391 -31.537 1.00 79.19 86 PHE A O 1
ATOM 707 N N . GLY A 1 87 ? 6.206 -9.143 -30.429 1.00 73.06 87 GLY A N 1
ATOM 708 C CA . GLY A 1 87 ? 7.453 -9.209 -31.200 1.00 73.06 87 GLY A CA 1
ATOM 709 C C . GLY A 1 87 ? 8.400 -8.027 -30.957 1.00 73.06 87 GLY A C 1
ATOM 710 O O . GLY A 1 87 ? 9.331 -7.815 -31.732 1.00 73.06 87 GLY A O 1
ATOM 711 N N . ILE A 1 88 ? 8.171 -7.251 -29.893 1.00 71.06 88 ILE A N 1
ATOM 712 C CA . ILE A 1 88 ? 8.978 -6.083 -29.536 1.00 71.06 88 ILE A CA 1
ATOM 713 C C . ILE A 1 88 ? 10.107 -6.562 -28.624 1.00 71.06 88 ILE A C 1
ATOM 715 O O . ILE A 1 88 ? 9.885 -6.866 -27.454 1.00 71.06 88 ILE A O 1
ATOM 719 N N . VAL A 1 89 ? 11.325 -6.642 -29.163 1.00 64.19 89 VAL A N 1
ATOM 720 C CA . VAL A 1 89 ? 12.513 -7.111 -28.417 1.00 64.19 89 VAL A CA 1
ATOM 721 C C . VAL A 1 89 ? 13.368 -5.951 -27.888 1.00 64.19 89 VAL A C 1
ATOM 723 O O . VAL A 1 89 ? 14.237 -6.151 -27.044 1.00 64.19 89 VAL A O 1
ATOM 726 N N . SER A 1 90 ? 13.125 -4.726 -28.362 1.00 70.00 90 SER A N 1
ATOM 727 C CA . SER A 1 90 ? 13.835 -3.520 -27.933 1.00 70.00 90 SER A CA 1
ATOM 728 C C . SER A 1 90 ? 13.076 -2.797 -26.822 1.00 70.00 90 SER A C 1
ATOM 730 O O . SER A 1 90 ? 11.914 -2.440 -27.000 1.00 70.00 90 SER A O 1
ATOM 732 N N . LEU A 1 91 ? 13.750 -2.545 -25.699 1.00 70.94 91 LEU A N 1
ATOM 733 C CA . LEU A 1 91 ? 13.243 -1.728 -24.600 1.00 70.94 91 LEU A CA 1
ATOM 734 C C . LEU A 1 91 ? 13.866 -0.336 -24.662 1.00 70.94 91 LEU A C 1
ATOM 736 O O . LEU A 1 91 ? 15.077 -0.192 -24.489 1.00 70.94 91 LEU A O 1
ATOM 740 N N . SER A 1 92 ? 13.043 0.691 -24.862 1.00 85.31 92 SER A N 1
ATOM 741 C CA . SER A 1 92 ? 13.479 2.063 -24.613 1.00 85.31 92 SER A CA 1
ATOM 742 C C . SER A 1 92 ? 13.486 2.339 -23.109 1.00 85.31 92 SER A C 1
ATOM 744 O O . SER A 1 92 ? 12.518 2.034 -22.408 1.00 85.31 92 SER A O 1
ATOM 746 N N . SER A 1 93 ? 14.545 2.975 -22.601 1.00 83.25 93 SER A N 1
ATOM 747 C CA . SER A 1 93 ? 14.625 3.401 -21.195 1.00 83.25 93 SER A CA 1
ATOM 748 C C . SER A 1 93 ? 13.458 4.312 -20.793 1.00 83.25 93 SER A C 1
ATOM 750 O O . SER A 1 93 ? 13.031 4.299 -19.641 1.00 83.25 93 SER A O 1
ATOM 752 N N . LEU A 1 94 ? 12.924 5.081 -21.748 1.00 88.00 94 LEU A N 1
ATOM 753 C CA . LEU A 1 94 ? 11.776 5.961 -21.538 1.00 88.00 94 LEU A CA 1
ATOM 754 C C . LEU A 1 94 ? 10.477 5.162 -21.382 1.00 88.00 94 LEU A C 1
ATOM 756 O O . LEU A 1 94 ? 9.703 5.439 -20.471 1.00 88.00 94 LEU A O 1
ATOM 760 N N . GLU A 1 95 ? 10.251 4.155 -22.228 1.00 86.44 95 GLU A N 1
ATOM 761 C CA . GLU A 1 95 ? 9.070 3.283 -22.135 1.00 86.44 95 GLU A CA 1
ATOM 762 C C . GLU A 1 95 ? 9.047 2.527 -20.811 1.00 86.44 95 GLU A C 1
ATOM 764 O O . GLU A 1 95 ? 8.019 2.487 -20.145 1.00 86.44 95 GLU A O 1
ATOM 769 N N . LEU A 1 96 ? 10.198 1.994 -20.389 1.00 87.19 96 LEU A N 1
ATOM 770 C CA . LEU A 1 96 ? 10.320 1.301 -19.111 1.00 87.19 96 LEU A CA 1
ATOM 771 C C . LEU A 1 96 ? 9.949 2.230 -17.949 1.00 87.19 96 LEU A C 1
ATOM 773 O O . LEU A 1 96 ? 9.162 1.855 -17.085 1.00 87.19 96 LEU A O 1
ATOM 777 N N . LEU A 1 97 ? 10.463 3.462 -17.946 1.00 90.88 97 LEU A N 1
ATOM 778 C CA . LEU A 1 97 ? 10.140 4.449 -16.917 1.00 90.88 97 LEU A CA 1
ATOM 779 C C . LEU A 1 97 ? 8.637 4.773 -16.899 1.00 90.88 97 LEU A C 1
ATOM 781 O O . LEU A 1 97 ? 8.038 4.814 -15.823 1.00 90.88 97 LEU A O 1
ATOM 785 N N . LEU A 1 98 ? 8.015 4.952 -18.069 1.00 91.56 98 LEU A N 1
ATOM 786 C CA . LEU A 1 98 ? 6.571 5.176 -18.179 1.00 91.56 98 LEU A CA 1
ATOM 787 C C . LEU A 1 98 ? 5.759 3.986 -17.657 1.00 91.56 98 LEU A C 1
ATOM 789 O O . LEU A 1 98 ? 4.812 4.199 -16.900 1.00 91.56 98 LEU A O 1
ATOM 793 N N . ASP A 1 99 ? 6.148 2.755 -17.993 1.00 89.88 99 ASP A N 1
ATOM 794 C CA . ASP A 1 99 ? 5.483 1.536 -17.525 1.00 89.88 99 ASP A CA 1
ATOM 795 C C . ASP A 1 99 ? 5.481 1.481 -15.981 1.00 89.88 99 ASP A C 1
ATOM 797 O O . ASP A 1 99 ? 4.443 1.216 -15.366 1.00 89.88 99 ASP A O 1
ATOM 801 N N . PHE A 1 100 ? 6.604 1.813 -15.329 1.00 92.25 100 PHE A N 1
ATOM 802 C CA . PHE A 1 100 ? 6.688 1.887 -13.862 1.00 92.25 100 PHE A CA 1
ATOM 803 C C . PHE A 1 100 ? 5.844 3.019 -13.259 1.00 92.25 100 PHE A C 1
ATOM 805 O O . PHE A 1 100 ? 5.214 2.814 -12.217 1.00 92.25 100 PHE A O 1
ATOM 812 N N . ILE A 1 101 ? 5.789 4.198 -13.894 1.00 95.12 101 ILE A N 1
ATOM 813 C CA . ILE A 1 101 ? 4.922 5.299 -13.438 1.00 95.12 101 ILE A CA 1
ATOM 814 C C . ILE A 1 101 ? 3.454 4.876 -13.504 1.00 95.12 101 ILE A C 1
ATOM 816 O O . ILE A 1 101 ? 2.724 5.031 -12.524 1.00 95.12 101 ILE A O 1
ATOM 820 N N . ILE A 1 102 ? 3.019 4.319 -14.638 1.00 94.62 102 ILE A N 1
ATOM 821 C CA . ILE A 1 102 ? 1.637 3.865 -14.838 1.00 94.62 102 ILE A CA 1
ATOM 822 C C . ILE A 1 102 ? 1.281 2.801 -13.801 1.00 94.62 102 ILE A C 1
ATOM 824 O O . ILE A 1 102 ? 0.205 2.853 -13.200 1.00 94.62 102 ILE A O 1
ATOM 828 N N . PHE A 1 103 ? 2.194 1.868 -13.539 1.00 94.38 103 PHE A N 1
ATOM 829 C CA . PHE A 1 103 ? 2.006 0.844 -12.523 1.00 94.38 103 PHE A CA 1
ATOM 830 C C . PHE A 1 103 ? 1.825 1.440 -11.120 1.00 94.38 103 PHE A C 1
ATOM 832 O O . PHE A 1 103 ? 0.845 1.128 -10.441 1.00 94.38 103 PHE A O 1
ATOM 839 N N . ALA A 1 104 ? 2.701 2.359 -10.706 1.00 94.25 104 ALA A N 1
ATOM 840 C CA . ALA A 1 104 ? 2.610 3.020 -9.403 1.00 94.25 104 ALA A CA 1
ATOM 841 C C . ALA A 1 104 ? 1.307 3.825 -9.241 1.00 94.25 104 ALA A C 1
ATOM 843 O O . ALA A 1 104 ? 0.652 3.753 -8.194 1.00 94.25 104 ALA A O 1
ATOM 844 N N . VAL A 1 105 ? 0.896 4.551 -10.286 1.00 96.94 105 VAL A N 1
ATOM 845 C CA . VAL A 1 105 ? -0.378 5.285 -10.314 1.00 96.94 105 VAL A CA 1
ATOM 846 C C . VAL A 1 105 ? -1.556 4.321 -10.190 1.00 96.94 105 VAL A C 1
ATOM 848 O O . VAL A 1 105 ? -2.456 4.564 -9.389 1.00 96.94 105 VAL A O 1
ATOM 851 N N . THR A 1 106 ? -1.532 3.202 -10.915 1.00 95.06 106 THR A N 1
ATOM 852 C CA . THR A 1 106 ? -2.605 2.196 -10.896 1.00 95.06 106 THR A CA 1
ATOM 853 C C . THR A 1 106 ? -2.765 1.565 -9.515 1.00 95.06 106 THR A C 1
ATOM 855 O O . THR A 1 106 ? -3.885 1.469 -9.008 1.00 95.06 106 THR A O 1
ATOM 858 N N . ILE A 1 107 ? -1.661 1.189 -8.863 1.00 94.06 107 ILE A N 1
ATOM 859 C CA . ILE A 1 107 ? -1.684 0.647 -7.498 1.00 94.06 107 ILE A CA 1
ATOM 860 C C . ILE A 1 107 ? -2.222 1.688 -6.515 1.00 94.06 107 ILE A C 1
ATOM 862 O O . ILE A 1 107 ? -3.126 1.391 -5.736 1.00 94.06 107 ILE A O 1
ATOM 866 N N . THR A 1 108 ? -1.736 2.928 -6.590 1.00 93.75 108 THR A N 1
ATOM 867 C CA . THR A 1 108 ? -2.175 4.009 -5.695 1.00 93.75 108 THR A CA 1
ATOM 868 C C . THR A 1 108 ? -3.664 4.315 -5.866 1.00 93.75 108 THR A C 1
ATOM 870 O O . THR A 1 108 ? -4.393 4.419 -4.878 1.00 93.75 108 THR A O 1
ATOM 873 N N . ALA A 1 109 ? -4.142 4.404 -7.110 1.00 96.00 109 ALA A N 1
ATOM 874 C CA . ALA A 1 109 ? -5.551 4.618 -7.420 1.00 96.00 109 ALA A CA 1
ATOM 875 C C . ALA A 1 109 ? -6.424 3.460 -6.918 1.00 96.00 109 ALA A C 1
ATOM 877 O O . ALA A 1 109 ? -7.482 3.701 -6.338 1.00 96.00 109 ALA A O 1
ATOM 878 N N . SER A 1 110 ? -5.959 2.217 -7.071 1.00 92.88 110 SER A N 1
ATOM 879 C CA . SER A 1 110 ? -6.665 1.025 -6.587 1.00 92.88 110 SER A CA 1
ATOM 880 C C . SER A 1 110 ? -6.764 1.005 -5.061 1.00 92.88 110 SER A C 1
ATOM 882 O O . SER A 1 110 ? -7.845 0.772 -4.524 1.00 92.88 110 SER A O 1
ATOM 884 N N . LEU A 1 111 ? -5.679 1.332 -4.348 1.00 92.75 111 LEU A N 1
ATOM 885 C CA . LEU A 1 111 ? -5.681 1.444 -2.884 1.00 92.75 111 LEU A CA 1
ATOM 886 C C . LEU A 1 111 ? -6.610 2.565 -2.403 1.00 92.75 111 LEU A C 1
ATOM 888 O O . LEU A 1 111 ? -7.362 2.381 -1.446 1.00 92.75 111 LEU A O 1
ATOM 892 N N . PHE A 1 112 ? -6.599 3.720 -3.072 1.00 92.69 112 PHE A N 1
ATOM 893 C CA . PHE A 1 112 ? -7.500 4.824 -2.749 1.00 92.69 112 PHE A CA 1
ATOM 894 C C . PHE A 1 112 ? -8.969 4.454 -2.989 1.00 92.69 112 PHE A C 1
ATOM 896 O O . PHE A 1 112 ? -9.824 4.728 -2.145 1.00 92.69 112 PHE A O 1
ATOM 903 N N . ALA A 1 113 ? -9.262 3.788 -4.108 1.00 92.69 113 ALA A N 1
ATOM 904 C CA . ALA A 1 113 ? -10.596 3.292 -4.414 1.00 92.69 113 ALA A CA 1
ATOM 905 C C . ALA A 1 113 ? -11.061 2.278 -3.361 1.00 92.69 113 ALA A C 1
ATOM 907 O O . ALA A 1 113 ? -12.148 2.448 -2.814 1.00 92.69 113 ALA A O 1
ATOM 908 N N . ALA A 1 114 ? -10.232 1.289 -3.016 1.00 90.62 114 ALA A N 1
ATOM 909 C CA . ALA A 1 114 ? -10.537 0.291 -1.990 1.00 90.62 114 ALA A CA 1
ATOM 910 C C . ALA A 1 114 ? -10.849 0.939 -0.631 1.00 90.62 114 ALA A C 1
ATOM 912 O O . ALA A 1 114 ? -11.865 0.618 -0.017 1.00 90.62 114 ALA A O 1
ATOM 913 N N . ARG A 1 115 ? -10.053 1.932 -0.204 1.00 89.56 115 ARG A N 1
ATOM 914 C CA . ARG A 1 115 ? -10.326 2.715 1.016 1.00 89.56 115 ARG A CA 1
ATOM 915 C C . ARG A 1 115 ? -11.663 3.440 0.951 1.00 89.56 115 ARG A C 1
ATOM 917 O O . ARG A 1 115 ? -12.416 3.425 1.917 1.00 89.56 115 ARG A O 1
ATOM 924 N N . LYS A 1 116 ? -11.979 4.068 -0.183 1.00 89.19 116 LYS A N 1
ATOM 925 C CA . LYS A 1 116 ? -13.265 4.749 -0.367 1.00 89.19 116 LYS A CA 1
ATOM 926 C C . LYS A 1 116 ? -14.432 3.758 -0.334 1.00 89.19 116 LYS A C 1
ATOM 928 O O . LYS A 1 116 ? -15.451 4.054 0.284 1.00 89.19 116 LYS A O 1
ATOM 933 N N . PHE A 1 117 ? -14.289 2.589 -0.958 1.00 87.81 117 PHE A N 1
ATOM 934 C CA . PHE A 1 117 ? -15.306 1.536 -0.942 1.00 87.81 117 PHE A CA 1
ATOM 935 C C . PHE A 1 117 ? -15.536 0.963 0.456 1.00 87.81 117 PHE A C 1
ATOM 937 O O . PHE A 1 117 ? -16.693 0.793 0.828 1.00 87.81 117 PHE A O 1
ATOM 944 N N . ALA A 1 118 ? -14.481 0.786 1.256 1.00 87.50 118 ALA A N 1
ATOM 945 C CA . ALA A 1 118 ? -14.588 0.313 2.637 1.00 87.50 118 ALA A CA 1
ATOM 946 C C . ALA A 1 118 ? -15.558 1.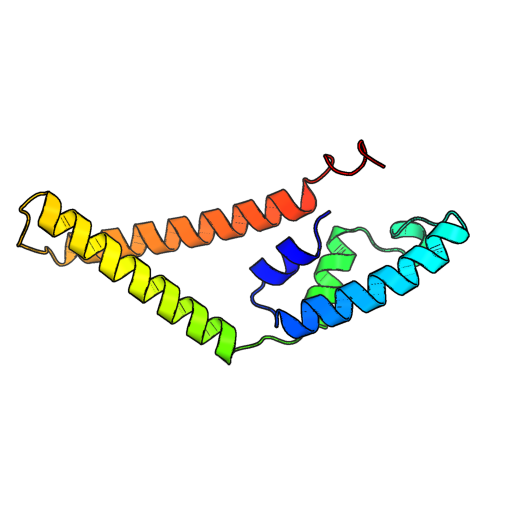160 3.488 1.00 87.50 118 ALA A C 1
ATOM 948 O O . ALA A 1 118 ? -16.285 0.629 4.329 1.00 87.50 118 ALA A O 1
ATOM 949 N N . PHE A 1 119 ? -15.642 2.471 3.234 1.00 82.94 119 PHE A N 1
ATOM 950 C CA . PHE A 1 119 ? -16.582 3.367 3.920 1.00 82.94 119 PHE A CA 1
ATOM 951 C C . PHE A 1 119 ? -17.913 3.567 3.189 1.00 82.94 119 PHE A C 1
ATOM 953 O O . PHE A 1 119 ? -18.904 3.933 3.818 1.00 82.94 119 PHE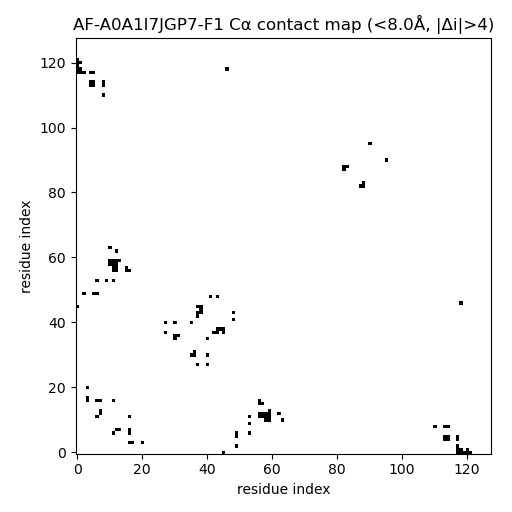 A O 1
ATOM 960 N N . ASN A 1 120 ? -17.961 3.318 1.880 1.00 74.75 120 ASN A N 1
ATOM 961 C CA . ASN A 1 120 ? -19.165 3.511 1.070 1.00 74.75 120 ASN A CA 1
ATOM 962 C C . ASN A 1 120 ? -20.114 2.303 1.095 1.00 74.75 120 ASN A C 1
ATOM 964 O O . ASN A 1 120 ? -21.138 2.297 0.406 1.00 74.75 120 ASN A O 1
ATOM 968 N N . ASP A 1 121 ? -19.780 1.276 1.876 1.00 57.62 121 ASP A N 1
ATOM 969 C CA . ASP A 1 121 ? -20.569 0.062 1.964 1.00 57.62 121 ASP A CA 1
ATOM 970 C C . ASP A 1 121 ? -21.848 0.269 2.795 1.00 57.62 121 ASP A C 1
ATOM 972 O O . ASP A 1 121 ? -21.913 -0.007 3.996 1.00 57.62 121 ASP A O 1
ATOM 976 N N . LYS A 1 122 ? -22.865 0.827 2.125 1.00 51.69 122 LYS A N 1
ATOM 977 C CA . LYS A 1 122 ? -24.284 0.791 2.511 1.00 51.69 122 LYS A CA 1
ATOM 978 C C . LYS A 1 122 ? -24.978 -0.494 2.026 1.00 51.69 122 LYS A C 1
ATOM 980 O O . LYS A 1 122 ? -26.176 -0.635 2.245 1.00 51.69 122 LYS A O 1
ATOM 985 N N . LYS A 1 123 ? -24.282 -1.412 1.336 1.00 45.34 123 LYS A N 1
ATOM 986 C CA . LYS A 1 123 ? -24.920 -2.562 0.671 1.00 45.34 123 LYS A CA 1
ATOM 987 C C . LYS A 1 123 ? -25.116 -3.791 1.563 1.00 45.34 123 LYS A C 1
ATOM 989 O O . LYS A 1 123 ? -25.916 -4.638 1.189 1.00 45.34 123 LYS A O 1
ATOM 994 N N . LEU A 1 124 ? -24.497 -3.860 2.743 1.00 44.69 124 LEU A N 1
ATOM 995 C CA . LEU A 1 124 ? -24.684 -4.982 3.682 1.00 44.69 124 LEU A CA 1
ATOM 996 C C . LEU A 1 124 ? -25.762 -4.760 4.762 1.00 44.69 124 LEU A C 1
ATOM 998 O O . LEU A 1 124 ? -26.138 -5.709 5.434 1.00 44.69 124 LEU A O 1
ATOM 1002 N N . PHE A 1 125 ? -26.325 -3.552 4.889 1.00 39.94 125 PHE A N 1
ATOM 1003 C CA . PHE A 1 125 ? -27.441 -3.268 5.817 1.00 39.94 125 PHE A CA 1
ATOM 1004 C C . PHE A 1 125 ? -28.836 -3.593 5.241 1.00 39.94 125 PHE A C 1
ATOM 1006 O O . PHE A 1 125 ? -29.839 -3.311 5.881 1.00 39.94 125 PHE A O 1
ATOM 1013 N N . ASN A 1 126 ? -28.907 -4.168 4.034 1.00 32.66 126 ASN A N 1
ATOM 1014 C CA . ASN A 1 126 ? -30.155 -4.645 3.417 1.00 32.66 126 ASN A CA 1
ATOM 1015 C C . ASN A 1 126 ? -30.187 -6.178 3.249 1.00 32.66 126 ASN A C 1
ATOM 1017 O O . ASN A 1 126 ? -31.022 -6.688 2.503 1.00 32.66 126 ASN A O 1
ATOM 1021 N N . SER A 1 127 ? -29.286 -6.919 3.904 1.00 36.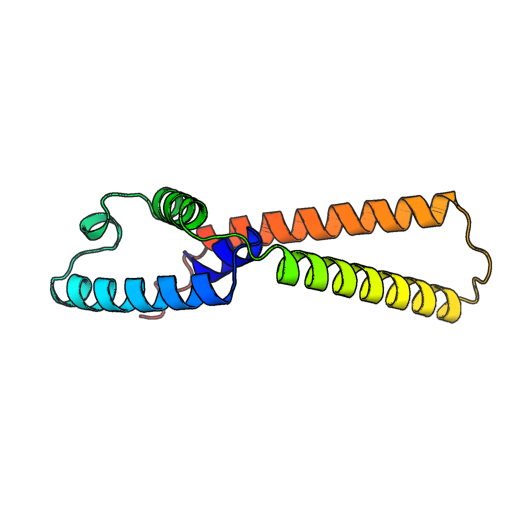41 127 SER A N 1
ATOM 1022 C CA . SER A 1 127 ? -29.340 -8.389 3.934 1.00 36.41 127 SER A CA 1
ATOM 1023 C C . SER A 1 127 ? -29.288 -9.000 5.336 1.00 36.41 127 SER A C 1
ATOM 1025 O O . SER A 1 127 ? -29.120 -10.213 5.427 1.00 36.41 127 SER A O 1
ATOM 1027 N N . PHE A 1 128 ? -29.451 -8.201 6.394 1.00 36.94 128 PHE A N 1
ATOM 1028 C CA . PHE A 1 128 ? -29.650 -8.667 7.767 1.00 36.94 128 PHE A CA 1
ATOM 1029 C C . PHE A 1 128 ? -30.649 -7.759 8.477 1.00 36.94 128 PHE A C 1
ATOM 1031 O O . PHE A 1 128 ? -30.464 -6.524 8.386 1.00 36.94 128 PHE A O 1
#